Protein AF-A0ABD0RM05-F1 (afdb_monomer_lite)

InterPro domains:
  IPR022812 Dynamin [PTHR11566] (1-67)
  IPR027417 P-loop containing nucleoside triphosphate hydrolase [G3DSA:3.40.50.300] (1-67)
  IPR027417 P-loop containing nucleoside triphosphate hydrolase [SSF52540] (2-67)
  IPR030381 Dynamin-type guanine nucleotide-binding (G) domain [PS51718] (1-67)
  IPR045063 Dynamin, N-terminal [PF00350] (2-67)

pLDDT: mean 90.25, std 4.76, range [63.34, 94.38]

Sequence (67 aa):
LNLTLIDLPGITKVPVGDQPADIEHQIRDMIMQFICRESCLILAVTPANTDLANSDALKLAKDVDPQ

Radius of gyration: 13.21 Å; chains: 1; bounding box: 29×26×40 Å

Structure (mmCIF, N/CA/C/O backbone):
data_AF-A0ABD0RM05-F1
#
_entry.id   AF-A0ABD0RM05-F1
#
loop_
_atom_site.group_PDB
_atom_site.id
_atom_site.type_symbol
_atom_site.label_atom_id
_atom_site.label_alt_id
_atom_site.label_comp_id
_atom_site.label_asym_id
_atom_site.label_entity_id
_atom_site.label_seq_id
_atom_site.pdbx_PDB_ins_code
_atom_site.Cartn_x
_atom_site.Cartn_y
_atom_site.Cartn_z
_atom_site.occupancy
_atom_site.B_iso_or_equiv
_atom_site.auth_seq_id
_atom_site.auth_comp_id
_atom_site.auth_asym_id
_atom_site.auth_atom_id
_atom_site.pdbx_PDB_model_num
ATOM 1 N N . LEU A 1 1 ? -8.174 -12.773 22.461 1.00 63.34 1 LEU A N 1
ATOM 2 C CA . LEU A 1 1 ? -8.195 -11.795 21.353 1.00 63.34 1 LEU A CA 1
ATOM 3 C C . LEU A 1 1 ? -7.614 -12.513 20.141 1.00 63.34 1 LEU A C 1
ATOM 5 O O . LEU A 1 1 ? -6.515 -13.032 20.275 1.00 63.34 1 LEU A O 1
ATOM 9 N N . ASN A 1 2 ? -8.348 -12.626 19.034 1.00 87.81 2 ASN A N 1
ATOM 10 C CA . ASN A 1 2 ? -7.860 -13.295 17.823 1.00 87.81 2 ASN A CA 1
ATOM 11 C C . ASN A 1 2 ? -7.516 -12.222 16.792 1.00 87.81 2 ASN A C 1
ATOM 13 O O . ASN A 1 2 ? -8.319 -11.317 16.579 1.00 87.81 2 ASN A O 1
ATOM 17 N N . LEU A 1 3 ? -6.335 -12.312 16.186 1.00 91.06 3 LEU A N 1
ATOM 18 C CA . LEU A 1 3 ? -5.841 -11.341 15.213 1.00 91.06 3 LEU A CA 1
ATOM 19 C C . LEU A 1 3 ? -5.603 -12.050 13.881 1.00 91.06 3 LEU A C 1
ATOM 21 O O . LEU A 1 3 ? -5.167 -13.200 13.862 1.00 91.06 3 LEU A O 1
ATOM 25 N N . THR A 1 4 ? -5.913 -11.375 12.778 1.00 92.31 4 THR A N 1
ATOM 26 C CA . THR A 1 4 ? -5.623 -11.858 11.422 1.00 92.31 4 THR A CA 1
ATOM 27 C C . THR A 1 4 ? -4.622 -10.903 10.799 1.00 92.31 4 THR A C 1
ATOM 29 O O . THR A 1 4 ? -4.876 -9.702 10.763 1.00 92.31 4 THR A O 1
ATOM 32 N N . LEU A 1 5 ? -3.488 -11.430 10.344 1.00 93.75 5 LEU A N 1
ATOM 33 C CA . LEU A 1 5 ? -2.504 -10.672 9.579 1.00 93.75 5 LEU A CA 1
ATOM 34 C C . LEU A 1 5 ? -2.692 -10.997 8.102 1.00 93.75 5 LEU A C 1
ATOM 36 O O . LEU A 1 5 ? -2.884 -12.159 7.742 1.00 93.75 5 LEU A O 1
ATOM 40 N N . ILE A 1 6 ? -2.639 -9.966 7.269 1.00 93.12 6 ILE A N 1
ATOM 41 C CA . ILE A 1 6 ? -2.768 -10.075 5.820 1.00 93.12 6 ILE A CA 1
ATOM 42 C C . ILE A 1 6 ? -1.544 -9.391 5.228 1.00 93.12 6 ILE A C 1
ATOM 44 O O . ILE A 1 6 ? -1.288 -8.230 5.540 1.00 93.12 6 ILE A O 1
ATOM 48 N N . ASP A 1 7 ? -0.790 -10.125 4.415 1.00 93.12 7 ASP A N 1
ATOM 49 C CA . ASP A 1 7 ? 0.308 -9.572 3.629 1.00 93.12 7 ASP A CA 1
ATOM 50 C C . ASP A 1 7 ? -0.213 -9.233 2.230 1.00 93.12 7 ASP A C 1
ATOM 52 O O . ASP A 1 7 ? -0.914 -10.040 1.611 1.00 93.12 7 ASP A O 1
ATOM 56 N N . LEU A 1 8 ? 0.076 -8.021 1.764 1.00 92.69 8 LEU A N 1
ATOM 57 C CA . LEU A 1 8 ? -0.439 -7.476 0.510 1.00 92.69 8 LEU A CA 1
ATOM 58 C C . LEU A 1 8 ? 0.729 -7.173 -0.433 1.00 92.69 8 LEU A C 1
ATOM 60 O O . LEU A 1 8 ? 1.789 -6.743 0.026 1.00 92.69 8 LEU A O 1
ATOM 64 N N . PRO A 1 9 ? 0.559 -7.360 -1.753 1.00 90.81 9 PRO A N 1
ATOM 65 C CA . PRO A 1 9 ? 1.612 -7.050 -2.709 1.00 90.81 9 PRO A CA 1
ATOM 66 C C . PRO A 1 9 ? 1.992 -5.565 -2.662 1.00 90.81 9 PRO A C 1
ATOM 68 O O . PRO A 1 9 ? 1.138 -4.686 -2.547 1.00 90.81 9 PRO A O 1
ATOM 71 N N . GLY A 1 10 ? 3.289 -5.285 -2.793 1.00 88.19 10 GLY A N 1
ATOM 72 C CA . GLY A 1 10 ? 3.789 -3.920 -2.921 1.00 88.19 10 GLY A CA 1
ATOM 73 C C . GLY A 1 10 ? 3.312 -3.271 -4.220 1.00 88.19 10 GLY A C 1
ATOM 74 O O . GLY A 1 10 ? 3.262 -3.915 -5.269 1.00 88.19 10 GLY A O 1
ATOM 75 N N . ILE A 1 11 ? 2.988 -1.981 -4.160 1.00 87.31 11 ILE A N 1
ATOM 76 C CA . ILE A 1 11 ? 2.561 -1.222 -5.337 1.00 87.31 11 ILE A CA 1
ATOM 77 C C . ILE A 1 11 ? 3.737 -1.105 -6.308 1.00 87.31 11 ILE A C 1
ATOM 79 O O . ILE A 1 11 ? 4.806 -0.611 -5.947 1.00 87.31 11 ILE A O 1
ATOM 83 N N . THR A 1 12 ? 3.520 -1.528 -7.552 1.00 84.75 12 THR A N 1
ATOM 84 C CA . THR A 1 12 ? 4.443 -1.299 -8.666 1.00 84.75 12 THR A CA 1
ATOM 85 C C . THR A 1 12 ? 3.788 -0.398 -9.706 1.00 84.75 12 THR A C 1
ATOM 87 O O . THR A 1 12 ? 2.640 -0.615 -10.080 1.00 84.75 12 THR A O 1
ATOM 90 N N . LYS A 1 13 ? 4.528 0.612 -10.173 1.00 79.88 13 LYS A N 1
ATOM 91 C CA . LYS A 1 13 ? 4.097 1.547 -11.232 1.00 79.88 13 LYS A CA 1
ATOM 92 C C . LYS A 1 13 ? 4.517 1.095 -12.627 1.00 79.88 13 LYS A C 1
ATOM 94 O O . LYS A 1 13 ? 4.088 1.665 -13.623 1.00 79.88 13 LYS A O 1
ATOM 99 N N . VAL A 1 14 ? 5.417 0.114 -12.707 1.00 86.62 14 VAL A N 1
ATOM 100 C CA . VAL A 1 14 ? 5.957 -0.383 -13.972 1.00 86.62 14 VAL A CA 1
ATOM 101 C C . VAL A 1 14 ? 5.789 -1.899 -13.992 1.00 86.62 14 VAL A C 1
ATOM 103 O O . VAL A 1 14 ? 6.320 -2.570 -13.101 1.00 86.62 14 VAL A O 1
ATOM 106 N N . PRO A 1 15 ? 5.056 -2.455 -14.970 1.00 86.38 15 PRO A N 1
ATOM 107 C CA . PRO A 1 15 ? 4.957 -3.897 -15.118 1.00 86.38 15 PRO A CA 1
ATOM 108 C C . PRO A 1 15 ? 6.332 -4.481 -15.451 1.00 86.38 15 PRO A C 1
ATOM 110 O O . PRO A 1 15 ? 7.093 -3.914 -16.239 1.00 86.38 15 PRO A O 1
ATOM 113 N N . VAL A 1 16 ? 6.654 -5.623 -14.849 1.00 90.12 16 VAL A N 1
ATOM 114 C CA . VAL A 1 16 ? 7.895 -6.364 -15.112 1.00 90.12 16 VAL A CA 1
ATOM 115 C C . VAL A 1 16 ? 7.590 -7.772 -15.617 1.00 90.12 16 VAL A C 1
ATOM 117 O O . VAL A 1 16 ? 6.682 -8.434 -15.118 1.00 90.12 16 VAL A O 1
ATOM 120 N N . GLY A 1 17 ? 8.369 -8.244 -16.594 1.00 89.00 17 GLY A N 1
ATOM 121 C CA . GLY A 1 17 ? 8.185 -9.570 -17.191 1.00 89.00 17 GLY A CA 1
ATOM 122 C C . GLY A 1 17 ? 6.813 -9.715 -17.851 1.00 89.00 17 GLY A C 1
ATOM 123 O O . GLY A 1 17 ? 6.444 -8.894 -18.684 1.00 89.00 17 GLY A O 1
ATOM 124 N N . ASP A 1 18 ? 6.064 -10.736 -17.437 1.00 91.75 18 ASP A N 1
ATOM 125 C CA . ASP A 1 18 ? 4.744 -11.078 -17.985 1.00 91.75 18 ASP A CA 1
ATOM 126 C C . ASP A 1 18 ? 3.577 -10.412 -17.228 1.00 91.75 18 ASP A C 1
ATOM 128 O O . ASP A 1 18 ? 2.427 -10.843 -17.335 1.00 91.75 18 ASP A O 1
ATOM 132 N N . GLN A 1 19 ? 3.851 -9.383 -16.416 1.00 90.06 19 GLN A N 1
ATOM 133 C CA . GLN A 1 19 ? 2.797 -8.644 -15.721 1.00 90.06 19 GLN A CA 1
ATOM 134 C C . GLN A 1 19 ? 1.916 -7.875 -16.713 1.00 90.06 19 GLN A C 1
ATOM 136 O O . GLN A 1 19 ? 2.424 -7.280 -17.669 1.00 90.06 19 GLN A O 1
ATOM 141 N N . PRO A 1 20 ? 0.596 -7.839 -16.480 1.00 91.50 20 PRO A N 1
ATOM 142 C CA . PRO A 1 20 ? -0.309 -7.113 -17.349 1.00 91.50 20 PRO A CA 1
ATOM 143 C C . PRO A 1 20 ? -0.096 -5.598 -17.202 1.00 91.50 20 PRO A C 1
ATOM 145 O O . PRO A 1 20 ? 0.396 -5.109 -16.183 1.00 91.50 20 PRO A O 1
ATOM 148 N N . ALA A 1 21 ? -0.466 -4.835 -18.232 1.00 90.44 21 ALA A N 1
ATOM 149 C CA . ALA A 1 21 ? -0.230 -3.389 -18.272 1.00 90.44 21 ALA A CA 1
ATOM 150 C C . ALA A 1 21 ? -0.982 -2.611 -17.171 1.00 90.44 21 ALA A C 1
ATOM 152 O O . ALA A 1 21 ? -0.602 -1.494 -16.836 1.00 90.44 21 ALA A O 1
ATOM 153 N N . ASP A 1 22 ? -2.032 -3.203 -16.604 1.00 91.81 22 ASP A N 1
ATOM 154 C CA . ASP A 1 22 ? -2.894 -2.662 -15.553 1.00 91.81 22 ASP A CA 1
ATOM 155 C C . ASP A 1 22 ? -2.561 -3.210 -14.150 1.00 91.81 22 ASP A C 1
ATOM 157 O O . ASP A 1 22 ? -3.358 -3.055 -13.223 1.00 91.81 22 ASP A O 1
ATOM 161 N N . ILE A 1 23 ? -1.385 -3.825 -13.963 1.00 92.50 23 ILE A N 1
ATOM 162 C CA . ILE A 1 23 ? -0.982 -4.442 -12.688 1.00 92.50 23 ILE A CA 1
ATOM 163 C C . ILE A 1 23 ? -1.068 -3.482 -11.490 1.00 92.50 23 ILE A C 1
ATOM 165 O O . ILE A 1 23 ? -1.474 -3.892 -10.404 1.00 92.50 23 ILE A O 1
ATOM 169 N N . GLU A 1 24 ? -0.751 -2.199 -11.688 1.00 91.25 24 GLU A N 1
ATOM 170 C CA . GLU A 1 24 ? -0.875 -1.164 -10.654 1.00 91.25 24 GLU A CA 1
ATOM 171 C C . GLU A 1 24 ? -2.320 -1.056 -10.145 1.00 91.25 24 GLU A C 1
ATOM 173 O O . GLU A 1 24 ? -2.560 -1.019 -8.937 1.00 91.25 24 GLU A O 1
ATOM 178 N N . HIS A 1 25 ? -3.287 -1.052 -11.067 1.00 92.25 25 HIS A N 1
ATOM 179 C CA . HIS A 1 25 ? -4.708 -0.957 -10.742 1.00 92.25 25 HIS A CA 1
ATOM 180 C C . HIS A 1 25 ? -5.195 -2.218 -10.030 1.00 92.25 25 HIS A C 1
ATOM 182 O O . HIS A 1 25 ? -5.840 -2.121 -8.991 1.00 92.25 25 HIS A O 1
ATOM 188 N N . GLN A 1 26 ? -4.813 -3.398 -10.528 1.00 93.06 26 GLN A N 1
ATOM 189 C CA . GLN A 1 26 ? -5.203 -4.670 -9.913 1.00 93.06 26 GLN A CA 1
ATOM 190 C C . GLN A 1 26 ? -4.680 -4.803 -8.475 1.00 93.06 26 GLN A C 1
ATOM 192 O O . GLN A 1 26 ? -5.413 -5.234 -7.583 1.00 93.06 26 GLN A O 1
ATOM 197 N N . ILE A 1 27 ? -3.425 -4.405 -8.229 1.00 93.62 27 ILE A N 1
ATOM 198 C CA . ILE A 1 27 ? -2.839 -4.397 -6.881 1.00 93.62 27 ILE A CA 1
ATOM 199 C C . ILE A 1 27 ? -3.570 -3.397 -5.985 1.00 93.62 27 ILE A C 1
ATOM 201 O O . ILE A 1 27 ? -3.906 -3.732 -4.848 1.00 93.62 27 ILE A O 1
ATOM 205 N N . ARG A 1 28 ? -3.855 -2.190 -6.487 1.00 93.12 28 ARG A N 1
ATOM 206 C CA . ARG A 1 28 ? -4.589 -1.176 -5.723 1.00 93.12 28 ARG A CA 1
ATOM 207 C C . ARG A 1 28 ? -5.978 -1.674 -5.328 1.00 93.12 28 ARG A C 1
ATOM 209 O O . ARG A 1 28 ? -6.327 -1.591 -4.153 1.00 93.12 28 ARG A O 1
ATOM 216 N N . ASP A 1 29 ? -6.730 -2.233 -6.268 1.00 93.75 29 ASP A N 1
ATOM 217 C CA . ASP A 1 29 ? -8.071 -2.764 -6.013 1.00 93.75 29 ASP A CA 1
ATOM 218 C C . ASP A 1 29 ? -8.037 -3.909 -4.996 1.00 93.75 29 ASP A C 1
ATOM 220 O O . ASP A 1 29 ? -8.876 -3.963 -4.093 1.00 93.75 29 ASP A O 1
ATOM 224 N N . MET A 1 30 ? -7.033 -4.788 -5.083 1.00 93.75 30 MET A N 1
ATOM 225 C CA . MET A 1 30 ? -6.819 -5.851 -4.101 1.00 93.75 30 MET A CA 1
ATOM 226 C C . MET A 1 30 ? -6.555 -5.283 -2.704 1.00 93.75 30 MET A C 1
ATOM 228 O O . MET A 1 30 ? -7.182 -5.725 -1.745 1.00 93.75 30 MET A O 1
ATOM 232 N N . ILE A 1 31 ? -5.670 -4.291 -2.573 1.00 94.38 31 ILE A N 1
ATOM 233 C CA . ILE A 1 31 ? -5.362 -3.653 -1.285 1.00 94.38 31 ILE A CA 1
ATOM 234 C C . ILE A 1 31 ? -6.625 -3.019 -0.683 1.00 94.38 31 ILE A C 1
ATOM 236 O O . ILE A 1 31 ? -6.932 -3.257 0.489 1.00 94.38 31 ILE A O 1
ATOM 240 N N . MET A 1 32 ? -7.386 -2.268 -1.486 1.00 93.38 32 MET A N 1
ATOM 241 C CA . MET A 1 32 ? -8.603 -1.567 -1.052 1.00 93.38 32 MET A CA 1
ATOM 242 C C . MET A 1 32 ? -9.653 -2.517 -0.462 1.00 93.38 32 MET A C 1
ATOM 244 O O . MET A 1 32 ? -10.295 -2.180 0.532 1.00 93.38 32 MET A O 1
ATOM 248 N N . GLN A 1 33 ? -9.778 -3.741 -0.986 1.00 93.44 33 GLN A N 1
ATOM 249 C CA . GLN A 1 33 ? -10.698 -4.747 -0.434 1.00 93.44 33 GLN A CA 1
ATOM 250 C C . GLN A 1 33 ? -10.409 -5.099 1.036 1.00 93.44 33 GLN A C 1
ATOM 252 O O . GLN A 1 33 ? -11.325 -5.486 1.768 1.00 93.44 33 GLN A O 1
ATOM 257 N N . PHE A 1 34 ? -9.158 -4.960 1.484 1.00 93.19 34 PHE A N 1
ATOM 258 C CA . PHE A 1 34 ? -8.758 -5.269 2.856 1.00 93.19 34 PHE A CA 1
ATOM 259 C C . PHE A 1 34 ? -8.692 -4.031 3.749 1.00 93.19 34 PHE A C 1
ATOM 261 O O . PHE A 1 34 ? -9.176 -4.092 4.882 1.00 93.19 34 PHE A O 1
ATOM 268 N N . ILE A 1 35 ? -8.130 -2.923 3.252 1.00 93.50 35 ILE A N 1
ATOM 269 C CA . ILE A 1 35 ? -7.874 -1.729 4.074 1.00 93.50 35 ILE A CA 1
ATOM 270 C C . ILE A 1 35 ? -9.112 -0.846 4.282 1.00 93.50 35 ILE A C 1
ATOM 272 O O . ILE A 1 35 ? -9.145 -0.089 5.242 1.00 93.50 35 ILE A O 1
ATOM 276 N N . CYS A 1 36 ? -10.165 -0.975 3.462 1.00 93.12 36 CYS A N 1
ATOM 277 C CA . CYS A 1 36 ? -11.421 -0.228 3.649 1.00 93.12 36 CYS A CA 1
ATOM 278 C C . CYS A 1 36 ? -12.277 -0.710 4.837 1.00 93.12 36 CYS A C 1
ATOM 280 O O . CYS A 1 36 ? -13.373 -0.197 5.060 1.00 93.12 36 CYS A O 1
ATOM 282 N N . ARG A 1 37 ? -11.842 -1.734 5.577 1.00 91.88 37 ARG A N 1
ATOM 283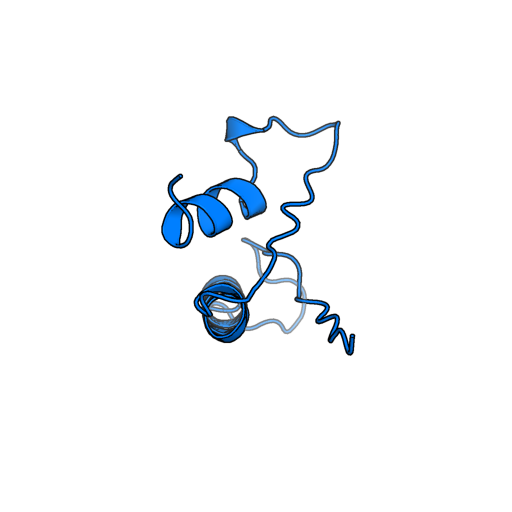 C CA . ARG A 1 37 ? -12.588 -2.272 6.723 1.00 91.88 37 ARG A CA 1
ATOM 284 C C . ARG A 1 37 ? -12.258 -1.442 7.963 1.00 91.88 37 ARG A C 1
ATOM 286 O O . ARG A 1 37 ? -11.095 -1.358 8.327 1.00 91.88 37 ARG A O 1
ATOM 293 N N . GLU A 1 38 ? -13.267 -0.934 8.671 1.00 87.81 38 GLU A N 1
ATOM 294 C CA . GLU A 1 38 ? -13.077 -0.063 9.853 1.00 87.81 38 GLU A CA 1
ATOM 295 C C . GLU A 1 38 ? -12.225 -0.691 10.973 1.00 87.81 38 GLU A C 1
ATOM 297 O O . GLU A 1 38 ? -11.559 0.006 11.727 1.00 87.81 38 GLU A O 1
ATOM 302 N N . SER A 1 39 ? -12.223 -2.021 11.093 1.00 90.12 39 SER A N 1
ATOM 303 C CA . SER A 1 39 ? -11.421 -2.747 12.085 1.00 90.12 39 SER A CA 1
ATOM 304 C C . SER A 1 39 ? -10.005 -3.097 11.604 1.00 90.12 39 SER A C 1
ATOM 306 O O . SER A 1 39 ? -9.332 -3.909 12.244 1.00 90.12 39 SER A O 1
ATOM 308 N N . CYS A 1 40 ? -9.584 -2.610 10.434 1.00 92.44 40 CYS A N 1
ATOM 309 C CA . CYS A 1 40 ? -8.271 -2.888 9.865 1.00 92.44 40 CYS A CA 1
ATOM 310 C C . CYS A 1 40 ? -7.235 -1.921 10.441 1.00 92.44 40 CYS A C 1
ATOM 312 O O . CYS A 1 40 ? -7.414 -0.710 10.393 1.00 92.44 40 CYS A O 1
ATOM 314 N N . LEU A 1 41 ? -6.129 -2.457 10.960 1.00 92.69 41 LEU A N 1
ATOM 315 C CA . LEU A 1 41 ? -4.966 -1.650 11.315 1.00 92.69 41 LEU A CA 1
ATOM 316 C C . LEU A 1 41 ? -4.027 -1.585 10.106 1.00 92.69 41 LEU A C 1
ATOM 318 O O . LEU A 1 41 ? -3.481 -2.611 9.695 1.00 92.69 41 LEU A O 1
ATOM 322 N N . ILE A 1 42 ? -3.812 -0.388 9.564 1.00 93.81 42 ILE A N 1
ATOM 323 C CA . ILE A 1 42 ? -2.936 -0.176 8.409 1.00 93.81 42 ILE A CA 1
ATOM 324 C C . ILE A 1 42 ? -1.502 0.068 8.888 1.00 93.81 42 ILE A C 1
ATOM 326 O O . ILE A 1 42 ? -1.218 1.021 9.610 1.00 93.81 42 ILE A O 1
ATOM 330 N N . LEU A 1 43 ? -0.569 -0.779 8.452 1.00 94.19 43 LEU A N 1
ATOM 331 C CA . LEU A 1 43 ? 0.865 -0.592 8.681 1.00 94.19 43 LEU A CA 1
ATOM 332 C C . LEU A 1 43 ? 1.516 -0.033 7.409 1.00 94.19 43 LEU A C 1
ATOM 334 O O . LEU A 1 43 ? 1.962 -0.784 6.544 1.00 94.19 43 LEU A O 1
ATOM 338 N N . ALA A 1 44 ? 1.565 1.296 7.280 1.00 92.75 44 ALA A N 1
ATOM 339 C CA . ALA A 1 44 ? 2.136 1.973 6.113 1.00 92.75 44 ALA A CA 1
ATOM 340 C C . ALA A 1 44 ? 3.680 1.937 6.116 1.00 92.75 44 ALA A C 1
ATOM 342 O O . ALA A 1 44 ? 4.354 2.881 6.535 1.00 92.75 44 ALA A O 1
ATOM 343 N N . VAL A 1 45 ? 4.256 0.829 5.644 1.00 92.06 45 VAL A N 1
ATOM 344 C CA . VAL A 1 45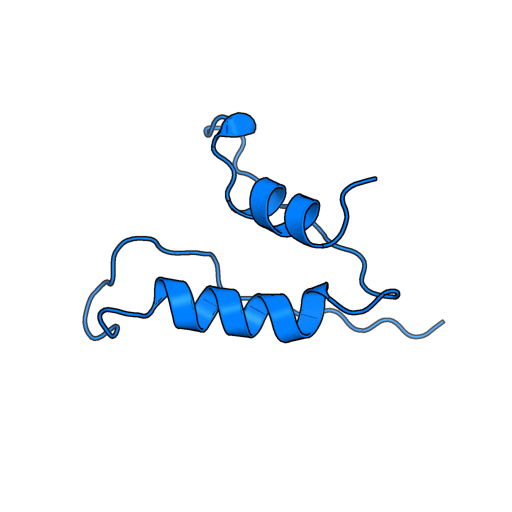 ? 5.711 0.629 5.590 1.00 92.06 45 VAL A CA 1
ATOM 345 C C . VAL A 1 45 ? 6.325 1.453 4.457 1.00 92.06 45 VAL A C 1
ATOM 347 O O . VAL A 1 45 ? 5.961 1.301 3.295 1.00 92.06 45 VAL A O 1
ATOM 350 N N . THR A 1 46 ? 7.284 2.319 4.794 1.00 89.94 46 THR A N 1
ATOM 351 C CA . THR A 1 46 ? 8.030 3.137 3.825 1.00 89.94 46 THR A CA 1
ATOM 352 C C . THR A 1 46 ? 9.534 2.943 4.031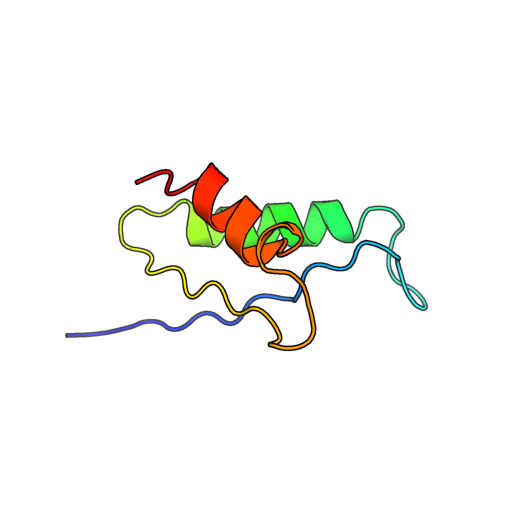 1.00 89.94 46 THR A C 1
ATOM 354 O O . THR A 1 46 ? 9.999 3.051 5.168 1.00 89.94 46 THR A O 1
ATOM 357 N N . PRO A 1 47 ? 10.314 2.674 2.970 1.00 90.19 47 PRO A N 1
ATOM 358 C CA . PRO A 1 47 ? 11.769 2.630 3.055 1.00 90.19 47 PRO A CA 1
ATOM 359 C C . PRO A 1 47 ? 12.368 3.959 3.535 1.00 90.19 47 PRO A C 1
ATOM 361 O O . PRO A 1 47 ? 11.962 5.036 3.104 1.00 90.19 47 PRO A O 1
ATOM 364 N N . ALA A 1 48 ? 13.397 3.892 4.381 1.00 92.12 48 ALA A N 1
ATOM 365 C CA . ALA A 1 48 ? 14.041 5.085 4.940 1.00 92.12 48 ALA A CA 1
ATOM 366 C C . ALA A 1 48 ? 14.832 5.914 3.908 1.00 92.12 48 ALA A C 1
ATOM 368 O O . ALA A 1 48 ? 15.175 7.062 4.170 1.00 92.12 48 ALA A O 1
ATOM 369 N N . ASN A 1 49 ? 15.146 5.336 2.746 1.00 91.19 49 ASN A N 1
ATOM 370 C CA . ASN A 1 49 ? 15.842 6.011 1.650 1.00 91.19 49 ASN A CA 1
ATOM 371 C C . ASN A 1 49 ? 14.891 6.737 0.681 1.00 91.19 49 ASN A C 1
ATOM 373 O O . ASN A 1 49 ? 15.365 7.350 -0.272 1.00 91.19 49 ASN A O 1
ATOM 377 N N . THR A 1 50 ? 13.575 6.644 0.893 1.00 86.75 50 THR A N 1
ATOM 378 C CA . THR A 1 50 ? 12.556 7.318 0.078 1.00 86.75 50 THR A CA 1
ATOM 379 C C . THR A 1 50 ? 11.856 8.407 0.879 1.00 86.75 50 THR A C 1
ATOM 381 O O . THR A 1 50 ? 11.558 8.218 2.057 1.00 86.75 50 THR A O 1
ATOM 384 N N . ASP A 1 51 ? 11.553 9.537 0.237 1.00 90.44 51 ASP A N 1
ATOM 385 C CA . ASP A 1 51 ? 10.798 10.614 0.877 1.00 90.44 51 ASP A CA 1
ATOM 386 C C . ASP A 1 51 ? 9.394 10.144 1.275 1.00 90.44 51 ASP A C 1
ATOM 388 O O . ASP A 1 51 ? 8.653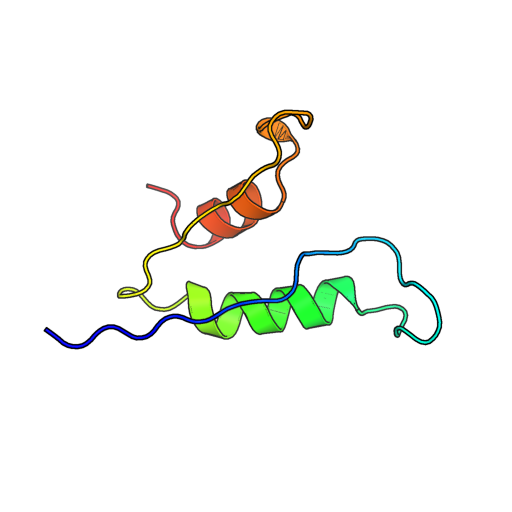 9.601 0.452 1.00 90.44 51 ASP A O 1
ATOM 392 N N . LEU A 1 52 ? 8.971 10.444 2.509 1.00 87.00 52 LEU A N 1
ATOM 393 C CA . LEU A 1 52 ? 7.631 10.090 2.997 1.00 87.00 52 LEU A CA 1
ATOM 394 C C . LEU A 1 52 ? 6.514 10.702 2.140 1.00 87.00 52 LEU A C 1
ATOM 396 O O . LEU A 1 52 ? 5.470 10.083 1.957 1.00 87.00 52 LEU A O 1
ATOM 400 N N . ALA A 1 53 ? 6.734 11.892 1.574 1.00 87.62 53 ALA A N 1
ATOM 401 C CA . ALA A 1 53 ? 5.775 12.539 0.676 1.00 87.62 53 ALA A CA 1
ATOM 402 C C . ALA A 1 53 ? 5.529 11.736 -0.619 1.00 87.62 53 ALA A C 1
ATOM 404 O O . ALA A 1 53 ? 4.466 11.845 -1.237 1.00 87.62 53 ALA A O 1
ATOM 405 N N . ASN A 1 54 ? 6.495 10.904 -1.012 1.00 87.19 54 ASN A N 1
ATOM 406 C CA . ASN A 1 54 ? 6.417 10.035 -2.181 1.00 87.19 54 ASN A CA 1
ATOM 407 C C . ASN A 1 54 ? 5.981 8.603 -1.839 1.00 87.19 54 ASN A C 1
ATOM 409 O O . ASN A 1 54 ? 5.853 7.793 -2.752 1.00 87.19 54 ASN A O 1
ATOM 413 N N . SER A 1 55 ? 5.708 8.298 -0.566 1.00 89.62 55 SER A N 1
ATOM 414 C CA . SER A 1 55 ? 5.244 6.979 -0.137 1.00 89.62 55 SER A CA 1
ATOM 415 C C . SER A 1 55 ? 3.842 6.683 -0.661 1.00 89.62 55 SER A C 1
ATOM 417 O O . SER A 1 55 ? 2.865 7.330 -0.274 1.00 89.62 55 SER A O 1
ATOM 419 N N . ASP A 1 56 ? 3.732 5.674 -1.523 1.00 90.31 56 ASP A N 1
ATOM 420 C CA . ASP A 1 56 ? 2.436 5.214 -2.021 1.00 90.31 56 ASP A CA 1
ATOM 421 C C . ASP A 1 56 ? 1.624 4.513 -0.911 1.00 90.31 56 ASP A C 1
ATOM 423 O O . ASP A 1 56 ? 0.402 4.647 -0.868 1.00 90.31 56 ASP A O 1
ATOM 427 N N . ALA A 1 57 ? 2.294 3.865 0.054 1.00 91.12 57 ALA A N 1
ATOM 428 C CA . ALA A 1 57 ? 1.648 3.254 1.218 1.00 91.12 57 ALA A CA 1
ATOM 429 C C . ALA A 1 57 ? 0.942 4.299 2.098 1.00 91.12 57 ALA A C 1
ATOM 431 O O . ALA A 1 57 ? -0.210 4.107 2.483 1.00 91.12 57 ALA A O 1
ATOM 432 N N . LEU A 1 58 ? 1.602 5.432 2.380 1.00 92.19 58 LEU A N 1
ATOM 433 C CA . LEU A 1 58 ? 0.993 6.522 3.152 1.00 92.19 58 LEU A CA 1
ATOM 434 C C . LEU A 1 58 ? -0.129 7.223 2.381 1.00 92.19 58 LEU A C 1
ATOM 436 O O . LEU A 1 58 ? -1.102 7.652 2.996 1.00 92.19 58 LEU A O 1
ATOM 440 N N . LYS A 1 59 ? -0.010 7.350 1.054 1.00 90.81 59 LYS A N 1
ATOM 441 C CA . LYS A 1 59 ? -1.081 7.918 0.221 1.00 90.81 59 LYS A CA 1
ATOM 442 C C . LYS A 1 59 ? -2.342 7.057 0.272 1.00 90.81 59 LYS A C 1
ATOM 444 O O . LYS A 1 59 ? -3.397 7.587 0.590 1.00 90.81 59 LYS A O 1
ATOM 449 N N . LEU A 1 60 ? -2.223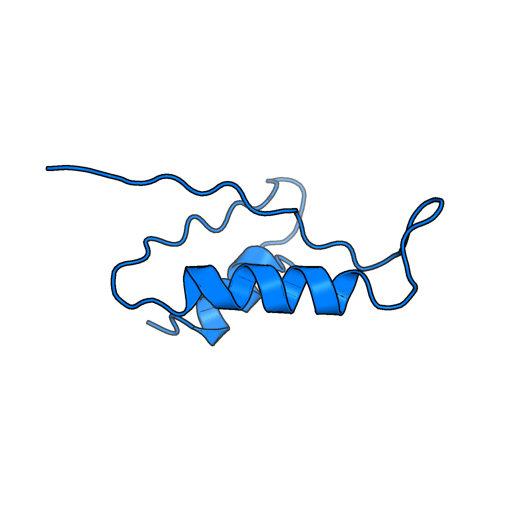 5.744 0.048 1.00 91.50 60 LEU A N 1
ATOM 450 C CA . LEU A 1 60 ? -3.373 4.837 0.137 1.00 91.50 60 LEU A CA 1
ATOM 451 C C . LEU A 1 60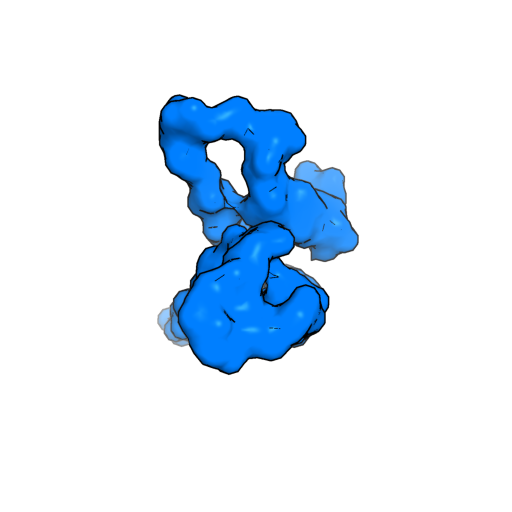 ? -3.978 4.791 1.538 1.00 91.50 60 LEU A C 1
ATOM 453 O O . LEU A 1 60 ? -5.197 4.772 1.663 1.00 91.50 60 LEU A O 1
ATOM 457 N N . ALA A 1 61 ? -3.143 4.791 2.581 1.00 93.00 61 ALA A N 1
ATOM 458 C CA . ALA A 1 61 ? -3.634 4.832 3.953 1.00 93.00 61 ALA A CA 1
ATOM 459 C C . ALA A 1 61 ? -4.501 6.078 4.186 1.00 93.00 61 ALA A C 1
ATOM 461 O O . ALA A 1 61 ? -5.615 5.946 4.668 1.00 93.00 61 ALA A O 1
ATOM 462 N N . LYS A 1 62 ? -4.050 7.261 3.745 1.00 92.12 62 LYS A N 1
ATOM 463 C CA . LYS A 1 62 ? -4.811 8.515 3.876 1.00 92.12 62 LYS A CA 1
ATOM 464 C C . LYS A 1 62 ? -6.110 8.558 3.071 1.00 92.12 62 LYS A C 1
ATOM 466 O O . LYS A 1 62 ? -7.021 9.282 3.461 1.00 92.12 62 LYS A O 1
ATOM 471 N N . ASP A 1 63 ? -6.192 7.825 1.961 1.00 91.62 63 ASP A N 1
ATOM 472 C CA . ASP A 1 63 ? -7.417 7.745 1.155 1.00 91.62 63 ASP A CA 1
ATOM 473 C C . ASP A 1 63 ? -8.558 7.046 1.923 1.00 91.62 63 ASP A C 1
ATOM 475 O O . ASP A 1 63 ? -9.728 7.354 1.690 1.00 91.62 63 ASP A O 1
ATOM 479 N N . VAL A 1 64 ? -8.233 6.115 2.832 1.00 92.38 64 VAL A N 1
ATOM 480 C CA . VAL A 1 64 ? -9.219 5.335 3.610 1.00 92.38 64 VAL A CA 1
ATOM 481 C C . VAL A 1 64 ? -9.265 5.699 5.095 1.00 92.38 64 VAL A C 1
ATOM 483 O O . VAL A 1 64 ? -10.294 5.495 5.733 1.00 92.38 64 VAL A O 1
ATOM 486 N N . ASP A 1 65 ? -8.180 6.260 5.625 1.00 92.50 65 ASP A N 1
ATOM 487 C CA . ASP A 1 65 ? -8.009 6.698 7.009 1.00 92.50 65 ASP A CA 1
ATOM 488 C C . ASP A 1 65 ? -7.371 8.105 7.035 1.00 92.50 65 ASP A C 1
ATOM 490 O O . ASP A 1 65 ? -6.149 8.255 7.123 1.00 92.50 65 ASP A O 1
ATOM 494 N N . PRO A 1 66 ? -8.178 9.168 6.848 1.00 85.50 66 PRO A N 1
ATOM 495 C CA . PRO A 1 66 ? -7.679 10.540 6.764 1.00 85.50 66 PRO A CA 1
ATOM 496 C C . PRO A 1 66 ? -7.341 11.177 8.124 1.00 85.50 66 PRO A C 1
ATOM 498 O O . PRO A 1 66 ? -6.866 12.318 8.134 1.00 85.50 66 PRO A O 1
ATOM 501 N N . GLN A 1 67 ? -7.641 10.504 9.242 1.00 73.44 67 GLN A N 1
ATOM 502 C CA . GLN A 1 67 ? -7.414 11.002 10.608 1.00 73.44 67 GLN A CA 1
ATOM 503 C C . GLN A 1 67 ? -6.017 10.631 11.114 1.00 73.44 67 GLN A C 1
ATOM 505 O O . GLN A 1 67 ? -5.449 11.461 11.861 1.00 73.44 67 GLN A O 1
#

Organism: Cirrhinus mrigala (NCBI:txid683832)

Foldseek 3Di:
DDDDDDDADDQDPDDDDPGDNCNNVVSLVVVCVQLLDPPDDQDQDDDPVDDPVPRPSVVSNCVRPVD

Secondary structure (DSSP, 8-state):
--------PPP-SS--TT--TTHHHHHHHHHHHHHTSTTPPP-----TTS-GGG-HHHHHHHHH---